Protein AF-A0A959PQY9-F1 (afdb_monomer_lite)

Sequence (84 aa):
MESFFVKSISIYKVRHLEDFDIEISASERKHLILTGKNGCGKTSVLEAINYQLNNKASQNLALKNFVENYLKSIRQKKSIQIGY

Secondary structure (DSSP, 8-state):
-------EEEEEEETTEEEEEEE--SSS--------STTSSHHHHHHHHHHHHHHHHHH-HHHHHHHHHHHHHHHHHTT-----

Structure (mmCIF, N/CA/C/O backbone):
data_AF-A0A959PQY9-F1
#
_entry.id   AF-A0A959PQY9-F1
#
loop_
_atom_site.group_PDB
_atom_site.id
_atom_site.type_symbol
_atom_site.label_atom_id
_atom_site.label_alt_id
_atom_site.label_comp_id
_atom_site.label_asym_id
_atom_site.label_entity_id
_atom_site.label_seq_id
_atom_site.pdbx_PDB_ins_code
_atom_site.Cartn_x
_atom_site.Cartn_y
_atom_site.Cartn_z
_atom_site.occupancy
_atom_site.B_iso_or_equiv
_atom_site.auth_seq_id
_atom_site.auth_comp_id
_atom_site.auth_asym_id
_atom_site.auth_atom_id
_atom_site.pdbx_PDB_model_num
ATOM 1 N N . MET A 1 1 ? -15.482 3.966 14.725 1.00 54.03 1 MET A N 1
ATOM 2 C CA . MET A 1 1 ? -14.343 4.621 14.044 1.00 54.03 1 MET A CA 1
ATOM 3 C C . MET A 1 1 ? -14.333 4.147 12.610 1.00 54.03 1 MET A C 1
ATOM 5 O O . MET A 1 1 ? -14.329 2.939 12.402 1.00 54.03 1 MET A O 1
ATOM 9 N N . GLU A 1 2 ? -14.352 5.060 11.643 1.00 64.25 2 GLU A N 1
ATOM 10 C CA . GLU A 1 2 ? -14.069 4.683 10.257 1.00 64.25 2 GLU A CA 1
ATOM 11 C C . GLU A 1 2 ? -12.666 4.077 10.173 1.00 64.25 2 GLU A C 1
ATOM 13 O O . GLU A 1 2 ? -11.710 4.561 10.781 1.00 64.25 2 GLU A O 1
ATOM 18 N N . SER A 1 3 ? -12.564 2.959 9.467 1.00 77.56 3 SER A N 1
ATOM 19 C CA . SER A 1 3 ? -11.349 2.166 9.372 1.00 77.56 3 SER A CA 1
ATOM 20 C C . SER A 1 3 ? -10.963 2.081 7.903 1.00 77.56 3 SER A C 1
ATOM 22 O O . SER A 1 3 ? -11.602 1.374 7.127 1.00 77.56 3 SER A O 1
ATOM 24 N N . PHE A 1 4 ? -9.893 2.778 7.531 1.00 88.94 4 PHE A N 1
ATOM 25 C CA . PHE A 1 4 ? -9.338 2.693 6.186 1.00 88.94 4 PHE A CA 1
ATOM 26 C C . PHE A 1 4 ? -8.490 1.423 6.041 1.00 88.94 4 PHE A C 1
ATOM 28 O O . PHE A 1 4 ? -7.793 1.015 6.980 1.00 88.94 4 PHE A O 1
ATOM 35 N N . PHE A 1 5 ? -8.572 0.781 4.876 1.00 91.50 5 PHE A N 1
ATOM 36 C CA . PHE A 1 5 ? -7.675 -0.290 4.444 1.00 91.50 5 PHE A CA 1
ATOM 37 C C . PHE A 1 5 ? -7.636 -0.369 2.915 1.00 91.50 5 PHE A C 1
ATOM 39 O O . PHE A 1 5 ? -8.543 0.109 2.233 1.00 91.50 5 PHE A O 1
ATOM 46 N N . VAL A 1 6 ? -6.561 -0.947 2.383 1.00 92.75 6 VAL A N 1
ATOM 47 C CA . VAL A 1 6 ? -6.373 -1.119 0.939 1.00 92.75 6 VAL A CA 1
ATOM 48 C C . VAL A 1 6 ? -7.112 -2.378 0.491 1.00 92.75 6 VAL A C 1
ATOM 50 O O . VAL A 1 6 ? -6.899 -3.443 1.066 1.00 92.75 6 VAL A O 1
ATOM 53 N N . LYS A 1 7 ? -7.972 -2.250 -0.525 1.00 94.81 7 LYS A N 1
ATOM 54 C CA . LYS A 1 7 ? -8.722 -3.376 -1.108 1.00 94.81 7 LYS A CA 1
ATOM 55 C C . LYS A 1 7 ? -7.995 -4.032 -2.276 1.00 94.81 7 LYS A C 1
ATOM 57 O O . LYS A 1 7 ? -8.009 -5.253 -2.404 1.00 94.81 7 LYS A O 1
ATOM 62 N N . SER A 1 8 ? -7.343 -3.214 -3.093 1.00 95.75 8 SER A N 1
ATOM 63 C CA . SER A 1 8 ? -6.537 -3.626 -4.237 1.00 95.75 8 SER A CA 1
ATOM 64 C C . SER A 1 8 ? -5.472 -2.573 -4.554 1.00 95.75 8 SER A C 1
ATOM 66 O O . SER A 1 8 ? -5.567 -1.421 -4.111 1.00 95.75 8 SER A O 1
ATOM 68 N N . ILE A 1 9 ? -4.448 -2.979 -5.301 1.00 95.25 9 ILE A N 1
ATOM 69 C CA . ILE A 1 9 ? -3.395 -2.116 -5.838 1.00 95.25 9 ILE A CA 1
ATOM 70 C C . ILE A 1 9 ? -3.281 -2.406 -7.329 1.00 95.25 9 ILE A C 1
ATOM 72 O O . ILE A 1 9 ? -2.913 -3.516 -7.695 1.00 95.25 9 ILE A O 1
ATOM 76 N N . SER A 1 10 ? -3.540 -1.399 -8.155 1.00 95.81 10 SER A N 1
ATOM 77 C CA . SER A 1 10 ? -3.329 -1.471 -9.601 1.00 95.81 10 SER A CA 1
ATOM 78 C C . SER A 1 10 ? -2.043 -0.749 -9.971 1.00 95.81 10 SER A C 1
ATOM 80 O O . SER A 1 10 ? -1.878 0.442 -9.682 1.00 95.81 10 SER A O 1
ATOM 82 N N . ILE A 1 11 ? -1.108 -1.481 -10.568 1.00 94.69 11 ILE A N 1
ATOM 83 C CA . ILE A 1 11 ? 0.193 -0.984 -11.005 1.00 94.69 11 ILE A CA 1
ATOM 84 C C . ILE A 1 11 ? 0.151 -0.831 -12.520 1.00 94.69 11 ILE A C 1
ATOM 86 O O . ILE A 1 11 ? 0.360 -1.796 -13.242 1.00 94.69 11 ILE A O 1
ATOM 90 N N . TYR A 1 12 ? -0.051 0.401 -12.988 1.00 94.25 12 TYR A N 1
ATOM 91 C CA . TYR A 1 12 ? 0.101 0.729 -14.408 1.00 94.25 12 TYR A CA 1
ATOM 92 C C . TYR A 1 12 ? 1.574 0.706 -14.812 1.00 94.25 12 TYR A C 1
ATOM 94 O O . TYR A 1 12 ? 1.957 -0.009 -15.721 1.00 94.25 12 TYR A O 1
ATOM 102 N N . LYS A 1 13 ? 2.436 1.444 -14.095 1.00 93.69 13 LYS A N 1
ATOM 103 C CA . LYS A 1 13 ? 3.885 1.435 -14.332 1.00 93.69 13 LYS A CA 1
ATOM 104 C C . LYS A 1 13 ? 4.679 1.777 -13.077 1.00 93.69 13 LYS A C 1
ATOM 106 O O . LYS A 1 13 ? 4.553 2.872 -12.532 1.00 93.69 13 LYS A O 1
ATOM 111 N N . VAL A 1 14 ? 5.553 0.868 -12.647 1.00 92.62 14 VAL A N 1
ATOM 112 C CA . VAL A 1 14 ? 6.580 1.094 -11.618 1.00 92.62 14 VAL A CA 1
ATOM 113 C C . VAL A 1 14 ? 7.869 0.397 -12.054 1.00 92.62 14 VAL A C 1
ATOM 115 O O . VAL A 1 14 ? 8.016 -0.819 -11.938 1.00 92.62 14 VAL A O 1
ATOM 118 N N . ARG A 1 15 ? 8.849 1.174 -12.532 1.00 90.12 15 ARG A N 1
ATOM 119 C CA . ARG A 1 15 ? 10.087 0.649 -13.140 1.00 90.12 15 ARG A CA 1
ATOM 120 C C . ARG A 1 15 ? 9.768 -0.326 -14.283 1.00 90.12 15 ARG A C 1
ATOM 122 O O . ARG A 1 15 ? 9.232 0.093 -15.300 1.00 90.12 15 ARG A O 1
ATOM 129 N N . HIS A 1 16 ? 10.110 -1.602 -14.123 1.00 88.94 16 HIS A N 1
ATOM 130 C CA . HIS A 1 16 ? 9.842 -2.659 -15.097 1.00 88.94 16 HIS A CA 1
ATOM 131 C C . HIS A 1 16 ? 8.514 -3.389 -14.842 1.00 88.94 16 HIS A C 1
ATOM 133 O O . HIS A 1 16 ? 8.114 -4.181 -15.683 1.00 88.94 16 HIS A O 1
ATOM 139 N N . LEU A 1 17 ? 7.844 -3.146 -13.707 1.00 90.06 17 LEU A N 1
ATOM 140 C CA . LEU A 1 17 ? 6.503 -3.668 -13.444 1.00 90.06 17 LEU A CA 1
ATOM 141 C C . LEU A 1 17 ? 5.484 -2.803 -14.184 1.00 90.06 17 LEU A C 1
ATOM 143 O O . LEU A 1 17 ? 5.517 -1.577 -14.059 1.00 90.06 17 LEU A O 1
ATOM 147 N N . GLU A 1 18 ? 4.604 -3.438 -14.941 1.00 94.12 18 GLU A N 1
ATOM 148 C CA . GLU A 1 18 ? 3.604 -2.794 -15.788 1.00 94.12 18 GLU A CA 1
ATOM 149 C C . GLU A 1 18 ? 2.354 -3.669 -15.839 1.00 94.12 18 GLU A C 1
ATOM 151 O O . GLU A 1 18 ? 2.476 -4.894 -15.787 1.00 94.12 18 GLU A O 1
ATOM 156 N N . ASP A 1 19 ? 1.190 -3.023 -15.870 1.00 95.06 19 ASP A N 1
ATOM 157 C CA . ASP A 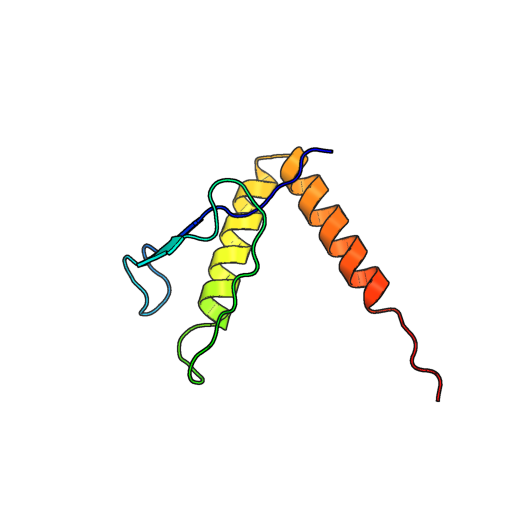1 19 ? -0.141 -3.633 -15.977 1.00 95.06 19 ASP A CA 1
ATOM 158 C C . ASP A 1 19 ? -0.363 -4.850 -15.063 1.00 95.06 19 ASP A C 1
ATOM 160 O O . ASP A 1 19 ? -0.719 -5.947 -15.497 1.00 95.06 19 ASP A O 1
ATOM 164 N N . PHE A 1 20 ? -0.133 -4.651 -13.764 1.00 92.00 20 PHE A N 1
ATOM 165 C CA . PHE A 1 20 ? -0.251 -5.697 -12.751 1.00 92.00 20 PHE A CA 1
ATOM 166 C C . PHE A 1 20 ? -1.181 -5.294 -11.605 1.00 92.00 20 PHE A C 1
ATOM 168 O O . PHE A 1 20 ? -0.997 -4.247 -10.982 1.00 92.00 20 PHE A O 1
ATOM 175 N N . ASP A 1 21 ? -2.126 -6.170 -11.269 1.00 94.56 21 ASP A N 1
ATOM 176 C CA . ASP A 1 21 ? -3.079 -5.975 -10.179 1.00 94.56 21 ASP A CA 1
ATOM 177 C C . ASP A 1 21 ? -2.790 -6.897 -8.989 1.00 94.56 21 ASP A C 1
ATOM 179 O O . ASP A 1 21 ? -2.524 -8.091 -9.131 1.00 94.56 21 ASP A O 1
ATOM 183 N N . ILE A 1 22 ? -2.883 -6.333 -7.785 1.00 94.12 22 ILE A N 1
ATOM 184 C CA . ILE A 1 22 ? -2.824 -7.061 -6.516 1.00 94.12 22 ILE A CA 1
ATOM 185 C C . ILE A 1 22 ? -4.160 -6.884 -5.810 1.00 94.12 22 ILE A C 1
ATOM 187 O O . ILE A 1 22 ? -4.428 -5.840 -5.207 1.00 94.12 22 ILE A O 1
ATOM 191 N N . GLU A 1 23 ? -4.989 -7.918 -5.835 1.00 95.31 23 GLU A N 1
ATOM 192 C CA 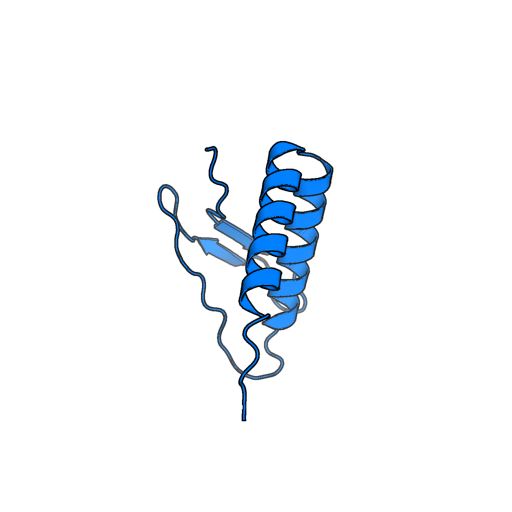. GLU A 1 23 ? -6.177 -7.988 -4.990 1.00 95.31 23 GLU A CA 1
ATOM 193 C C . GLU A 1 23 ? -5.775 -8.320 -3.549 1.00 95.31 23 GLU A C 1
ATOM 195 O O . GLU A 1 23 ? -5.028 -9.264 -3.294 1.00 95.31 23 GLU A O 1
ATOM 200 N N . ILE A 1 24 ? -6.260 -7.532 -2.587 1.00 95.06 24 ILE A N 1
ATOM 201 C CA . ILE A 1 24 ? -5.995 -7.757 -1.162 1.00 95.06 24 ILE A CA 1
ATOM 202 C C . ILE A 1 24 ? -7.232 -8.377 -0.522 1.00 95.06 24 ILE A C 1
ATOM 204 O O . ILE A 1 24 ? -7.168 -9.487 0.000 1.00 95.06 24 ILE A O 1
ATOM 208 N N . SER A 1 25 ? -8.354 -7.656 -0.529 1.00 94.19 25 SER A N 1
ATOM 209 C CA . SER A 1 25 ? -9.625 -8.107 0.043 1.00 94.19 25 SER A CA 1
ATOM 210 C C . SER A 1 25 ? -10.718 -7.056 -0.158 1.00 94.19 25 SER A C 1
ATOM 212 O O . SER A 1 25 ? -10.494 -5.864 0.053 1.00 94.19 25 SER A O 1
ATOM 214 N N . ALA A 1 26 ? -11.930 -7.488 -0.507 1.00 89.56 26 ALA A N 1
ATOM 215 C CA . ALA A 1 26 ? -13.064 -6.586 -0.706 1.00 89.56 26 ALA A CA 1
ATOM 216 C C . ALA A 1 26 ? -13.702 -6.093 0.610 1.00 89.56 26 ALA A C 1
ATOM 218 O O . ALA A 1 26 ? -14.240 -4.977 0.650 1.00 89.56 26 ALA A O 1
ATOM 219 N N . SER A 1 27 ? -13.649 -6.912 1.668 1.00 89.50 27 SER A N 1
ATOM 220 C CA . SER A 1 27 ? -14.471 -6.769 2.882 1.00 89.50 27 SER A CA 1
ATOM 221 C C . SER A 1 27 ? -13.680 -6.758 4.192 1.00 89.50 27 SER A C 1
ATOM 223 O O . SER A 1 27 ? -14.089 -6.088 5.137 1.00 89.50 27 SER A O 1
ATOM 225 N N . GLU A 1 28 ? -12.543 -7.449 4.256 1.00 91.81 28 GLU A N 1
ATOM 226 C CA . GLU A 1 28 ? -11.737 -7.592 5.476 1.00 91.81 28 GLU A CA 1
ATOM 227 C C . GLU A 1 28 ? -10.307 -7.062 5.319 1.00 91.81 28 GLU A C 1
ATOM 229 O O . GLU A 1 28 ? -9.764 -6.989 4.218 1.00 91.81 28 GLU A O 1
ATOM 234 N N . ARG A 1 29 ? -9.661 -6.715 6.433 1.00 91.69 29 ARG A N 1
ATOM 235 C CA . ARG A 1 29 ? -8.258 -6.286 6.438 1.00 91.69 29 ARG A CA 1
ATOM 236 C C . ARG A 1 29 ? -7.331 -7.490 6.271 1.00 91.69 29 ARG A C 1
ATOM 238 O O . ARG A 1 29 ? -7.420 -8.431 7.051 1.00 91.69 29 ARG A O 1
ATOM 245 N N . LYS A 1 30 ? -6.387 -7.415 5.327 1.00 94.12 30 LYS A N 1
ATOM 246 C CA . LYS A 1 30 ? -5.334 -8.428 5.139 1.00 94.12 30 LYS A CA 1
ATOM 247 C C . LYS A 1 30 ? -3.944 -7.810 5.074 1.00 94.12 30 LYS A C 1
ATOM 249 O O . LYS A 1 30 ? -3.781 -6.637 4.738 1.00 94.12 30 LYS A O 1
ATOM 254 N N . HIS A 1 31 ? -2.942 -8.623 5.398 1.00 92.56 31 HIS A N 1
ATOM 255 C CA . HIS A 1 31 ? -1.538 -8.277 5.214 1.00 92.56 31 HIS A CA 1
ATOM 256 C C . HIS A 1 31 ? -1.093 -8.612 3.788 1.00 92.56 31 HIS A C 1
ATOM 258 O O . HIS A 1 31 ? -1.362 -9.703 3.294 1.00 92.56 31 HIS A O 1
ATOM 264 N N . LEU A 1 32 ? -0.373 -7.684 3.156 1.00 92.81 32 LEU A N 1
ATOM 265 C CA . LEU A 1 32 ? 0.346 -7.917 1.906 1.00 92.81 32 LEU A CA 1
ATOM 266 C C . LEU A 1 32 ? 1.834 -8.099 2.219 1.00 92.81 32 LEU A C 1
ATOM 268 O O . LEU A 1 32 ? 2.434 -7.247 2.875 1.00 92.81 32 LEU A O 1
ATOM 272 N N . ILE A 1 33 ? 2.432 -9.187 1.734 1.00 94.81 33 ILE A N 1
ATOM 273 C CA . ILE A 1 33 ? 3.866 -9.465 1.875 1.00 94.81 33 ILE A CA 1
ATOM 274 C C . ILE A 1 33 ? 4.529 -9.294 0.507 1.00 94.81 33 ILE A C 1
ATOM 276 O O . ILE A 1 33 ? 4.207 -10.010 -0.436 1.00 94.81 33 ILE A O 1
ATOM 280 N N . LEU A 1 34 ? 5.479 -8.362 0.404 1.00 92.56 34 LEU A N 1
ATOM 281 C CA . LEU A 1 34 ? 6.299 -8.176 -0.795 1.00 92.56 34 LEU A CA 1
ATOM 282 C C . LEU A 1 34 ? 7.626 -8.920 -0.628 1.00 92.56 34 LEU A C 1
ATOM 284 O O . LEU A 1 34 ? 8.469 -8.529 0.179 1.00 92.56 34 LEU A O 1
ATOM 288 N N . THR A 1 35 ? 7.825 -9.977 -1.412 1.00 95.19 35 THR A N 1
ATOM 289 C CA . THR A 1 35 ? 9.052 -10.787 -1.419 1.00 95.19 35 THR A CA 1
ATOM 290 C C . THR A 1 35 ? 9.654 -10.873 -2.824 1.00 95.19 35 THR A C 1
ATOM 292 O O . THR A 1 35 ? 9.059 -10.421 -3.798 1.00 95.19 35 THR A O 1
ATOM 295 N N . GLY A 1 36 ? 10.879 -11.385 -2.927 1.00 94.06 36 GLY A N 1
ATOM 296 C CA . GLY A 1 36 ? 11.603 -11.542 -4.186 1.00 94.06 36 GLY A CA 1
ATOM 297 C C . GLY A 1 36 ? 13.089 -11.226 -4.057 1.00 94.06 36 GLY A C 1
ATOM 298 O O . GLY A 1 36 ? 13.561 -10.769 -3.013 1.00 94.06 36 GLY A O 1
ATOM 299 N N . LYS A 1 37 ? 13.828 -11.434 -5.147 1.00 96.44 37 LYS A N 1
ATOM 300 C CA . LYS A 1 37 ? 15.280 -11.206 -5.237 1.00 96.44 37 LYS A CA 1
ATOM 301 C C . LYS A 1 37 ? 15.642 -9.740 -4.952 1.00 96.44 37 LYS A C 1
ATOM 303 O O . LYS A 1 37 ? 14.806 -8.839 -5.053 1.00 96.44 37 LYS A O 1
ATOM 308 N N . ASN A 1 38 ? 16.894 -9.459 -4.607 1.00 95.88 38 ASN A N 1
ATOM 309 C CA . ASN A 1 38 ? 17.364 -8.070 -4.541 1.00 95.88 38 ASN A CA 1
ATOM 310 C C . ASN A 1 38 ? 17.250 -7.401 -5.921 1.00 95.88 38 ASN A C 1
ATOM 312 O O . ASN A 1 38 ? 17.314 -8.071 -6.948 1.00 95.88 38 ASN A O 1
ATOM 316 N N . GLY A 1 39 ? 16.996 -6.091 -5.947 1.00 92.75 39 GLY A N 1
ATOM 317 C CA . GLY A 1 39 ? 16.817 -5.341 -7.197 1.00 92.75 39 GLY A CA 1
ATOM 318 C C . GLY A 1 39 ? 15.480 -5.553 -7.927 1.00 92.75 39 GLY A C 1
ATOM 319 O O . GLY A 1 39 ? 15.185 -4.797 -8.845 1.00 92.75 39 GLY A O 1
ATOM 320 N N . CYS A 1 40 ? 14.614 -6.480 -7.495 1.00 92.06 40 CYS A N 1
ATOM 321 C CA . CYS A 1 40 ? 13.348 -6.786 -8.187 1.00 92.06 40 CYS A CA 1
ATOM 322 C C . CYS A 1 40 ? 12.230 -5.734 -8.016 1.00 92.06 40 CYS A C 1
ATOM 324 O O . CYS A 1 40 ? 11.099 -5.973 -8.414 1.00 92.06 40 CYS A O 1
ATOM 326 N N . GLY A 1 41 ? 12.509 -4.588 -7.384 1.00 92.25 41 GLY A N 1
ATOM 327 C CA . GLY A 1 41 ? 11.552 -3.476 -7.293 1.00 92.25 41 GLY A CA 1
ATOM 328 C C . GLY A 1 41 ? 10.685 -3.400 -6.030 1.00 92.25 41 GLY A C 1
ATOM 329 O O . GLY A 1 41 ? 9.845 -2.511 -5.959 1.00 92.25 41 GLY A O 1
ATOM 330 N N . LYS A 1 42 ? 10.905 -4.236 -5.000 1.00 95.88 42 LYS A N 1
ATOM 331 C CA . LYS A 1 42 ? 10.128 -4.194 -3.733 1.00 95.88 42 LYS A CA 1
ATOM 332 C C . LYS A 1 42 ? 10.026 -2.789 -3.121 1.00 95.88 42 LYS A C 1
ATOM 334 O O . LYS A 1 42 ? 8.928 -2.302 -2.874 1.00 95.88 42 LYS A O 1
ATOM 339 N N . THR A 1 43 ? 11.165 -2.122 -2.912 1.00 96.06 43 THR A N 1
ATOM 340 C CA . THR A 1 43 ? 11.210 -0.757 -2.355 1.00 96.06 43 THR A CA 1
ATOM 341 C C . THR A 1 43 ? 10.482 0.245 -3.245 1.00 96.06 43 THR A C 1
ATOM 343 O O . THR A 1 43 ? 9.799 1.125 -2.749 1.00 96.06 43 THR A O 1
ATOM 346 N N . SER A 1 44 ? 10.552 0.073 -4.561 1.00 95.38 44 SER A N 1
ATOM 347 C CA . SER A 1 44 ? 9.937 0.982 -5.536 1.00 95.38 44 SER A CA 1
ATOM 348 C C . SER A 1 44 ? 8.427 0.877 -5.559 1.00 95.38 44 SER A C 1
ATOM 350 O O . SER A 1 44 ? 7.740 1.886 -5.667 1.00 95.38 44 SER A O 1
ATOM 352 N N . VAL A 1 45 ? 7.906 -0.342 -5.417 1.00 94.62 45 VAL A N 1
ATOM 353 C CA . VAL A 1 45 ? 6.473 -0.562 -5.226 1.00 94.62 45 VAL A CA 1
ATOM 354 C C . VAL A 1 45 ? 6.017 0.107 -3.927 1.00 94.62 45 VAL A C 1
ATOM 356 O O . VAL A 1 45 ? 5.019 0.820 -3.935 1.00 94.62 45 VAL A O 1
ATOM 359 N N . LEU A 1 46 ? 6.773 -0.034 -2.830 1.00 95.50 46 LEU A N 1
ATOM 360 C CA . LEU A 1 46 ? 6.461 0.647 -1.565 1.00 95.50 46 LEU A CA 1
ATOM 361 C C . LEU A 1 46 ? 6.499 2.180 -1.684 1.00 95.50 46 LEU A C 1
ATOM 363 O O . LEU A 1 46 ? 5.610 2.849 -1.160 1.00 95.50 46 LEU A O 1
ATOM 367 N N . GLU A 1 47 ? 7.485 2.740 -2.385 1.00 96.31 47 GLU A N 1
ATOM 368 C CA . GLU A 1 47 ? 7.591 4.181 -2.653 1.00 96.31 47 GLU A CA 1
ATOM 369 C C . GLU A 1 47 ? 6.393 4.692 -3.464 1.00 96.31 47 GLU A C 1
ATOM 371 O O . GLU A 1 47 ? 5.792 5.704 -3.098 1.00 96.31 47 GLU A O 1
ATOM 376 N N . ALA A 1 48 ? 5.996 3.966 -4.514 1.00 95.38 48 ALA A N 1
ATOM 377 C CA . ALA A 1 48 ? 4.835 4.305 -5.332 1.00 95.38 48 ALA A CA 1
ATOM 378 C C . ALA A 1 48 ? 3.526 4.251 -4.525 1.00 95.38 48 ALA A C 1
ATOM 380 O O . ALA A 1 48 ? 2.712 5.174 -4.607 1.00 95.38 48 ALA A O 1
ATOM 381 N N . ILE A 1 49 ? 3.341 3.219 -3.692 1.00 94.38 49 ILE A N 1
ATOM 382 C CA . ILE A 1 49 ? 2.191 3.117 -2.779 1.00 94.38 49 ILE A CA 1
ATOM 383 C C . ILE A 1 49 ? 2.173 4.306 -1.812 1.00 94.38 49 ILE A C 1
ATOM 385 O O . ILE A 1 49 ? 1.135 4.945 -1.646 1.00 94.38 49 ILE A O 1
ATOM 389 N N . ASN A 1 50 ? 3.313 4.637 -1.199 1.00 94.25 50 ASN A N 1
ATOM 390 C CA . ASN A 1 50 ? 3.418 5.762 -0.272 1.00 94.25 50 ASN A CA 1
ATOM 391 C C . ASN A 1 5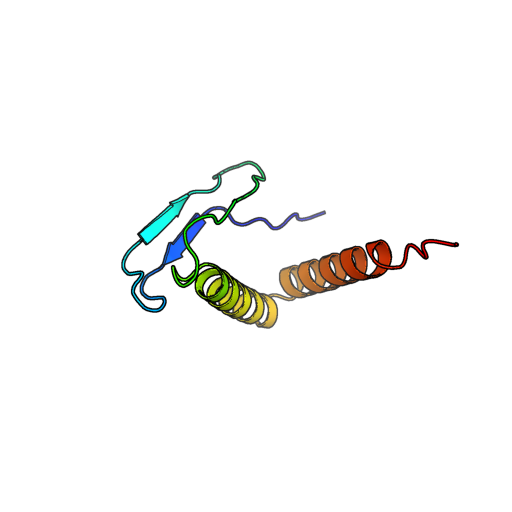0 ? 3.061 7.094 -0.951 1.00 94.25 50 ASN A C 1
ATOM 393 O O . ASN A 1 50 ? 2.287 7.877 -0.403 1.00 94.25 50 ASN A O 1
ATOM 397 N N . TYR A 1 51 ? 3.570 7.336 -2.161 1.00 94.75 51 TYR A N 1
ATOM 398 C CA . TYR A 1 51 ? 3.231 8.523 -2.947 1.00 94.75 51 TYR A CA 1
ATOM 399 C C . TYR A 1 51 ? 1.717 8.634 -3.191 1.00 94.75 51 TYR A C 1
ATOM 401 O O . TYR A 1 51 ? 1.111 9.666 -2.897 1.00 94.75 51 TYR A O 1
ATOM 409 N N . GLN A 1 52 ? 1.077 7.548 -3.634 1.00 93.38 52 GLN A N 1
ATOM 410 C CA . GLN A 1 52 ? -0.367 7.526 -3.890 1.00 93.38 52 GLN A CA 1
ATOM 411 C C . GLN A 1 52 ? -1.203 7.740 -2.621 1.00 93.38 52 GLN A C 1
ATOM 413 O O . GLN A 1 52 ? -2.188 8.482 -2.646 1.00 93.38 52 GLN A O 1
ATOM 418 N N . LEU A 1 53 ? -0.816 7.129 -1.497 1.00 92.25 53 LEU A N 1
ATOM 419 C CA . LEU A 1 53 ? -1.508 7.319 -0.220 1.00 92.25 53 LEU A CA 1
ATOM 420 C C . LEU A 1 53 ? -1.404 8.766 0.276 1.00 92.25 53 LEU A C 1
ATOM 422 O O . LEU A 1 53 ? -2.412 9.318 0.714 1.00 92.25 53 LEU A O 1
ATOM 426 N N . ASN A 1 54 ? -0.234 9.401 0.158 1.00 92.38 54 ASN A N 1
ATOM 427 C CA . ASN A 1 54 ? -0.045 10.799 0.559 1.00 92.38 54 ASN A CA 1
ATOM 428 C C . ASN A 1 54 ? -0.841 11.771 -0.320 1.00 92.38 54 ASN A C 1
ATOM 430 O O . ASN A 1 54 ? -1.436 12.719 0.199 1.00 92.38 54 ASN A O 1
ATOM 434 N N . ASN A 1 55 ? -0.928 11.511 -1.627 1.00 94.62 55 ASN A N 1
ATOM 435 C CA . ASN A 1 55 ? -1.769 12.298 -2.530 1.00 94.62 55 ASN A CA 1
ATOM 436 C C . ASN A 1 55 ? -3.251 12.197 -2.148 1.00 94.62 55 ASN A C 1
ATOM 438 O O . ASN A 1 55 ? -3.925 13.219 -2.023 1.00 94.62 55 ASN A O 1
ATOM 442 N N . LYS A 1 56 ? -3.752 10.980 -1.889 1.00 92.69 56 LYS A N 1
ATOM 443 C CA . LYS A 1 56 ? -5.141 10.770 -1.446 1.00 92.69 56 LYS A CA 1
ATOM 444 C C . LYS A 1 56 ? -5.415 11.398 -0.080 1.00 92.69 56 LYS A C 1
ATOM 446 O O . LYS A 1 56 ? -6.456 12.019 0.106 1.00 92.69 56 LYS A O 1
ATOM 451 N N . ALA A 1 57 ? -4.488 11.262 0.867 1.00 92.94 57 ALA A N 1
ATOM 452 C CA . ALA A 1 57 ? -4.609 11.855 2.196 1.00 92.94 57 ALA A CA 1
ATOM 453 C C . ALA A 1 57 ? -4.638 13.388 2.135 1.00 92.94 57 ALA A C 1
ATOM 455 O O . ALA A 1 57 ? -5.440 14.013 2.820 1.00 92.94 57 ALA A O 1
ATOM 456 N N . SER A 1 58 ? -3.837 14.003 1.262 1.00 93.12 58 SER A N 1
ATOM 457 C CA . SER A 1 58 ? -3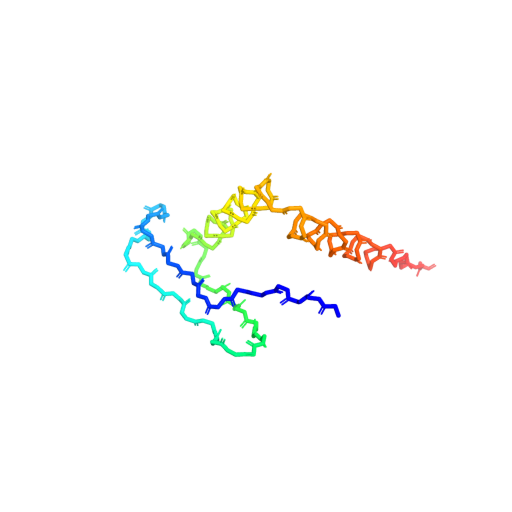.835 15.461 1.066 1.00 93.12 58 SER A CA 1
ATOM 458 C C . SER A 1 58 ? -5.195 16.012 0.622 1.00 93.12 58 SER A C 1
ATOM 460 O O . SER A 1 58 ? -5.499 17.170 0.890 1.00 93.12 58 SER A O 1
ATOM 462 N N . GLN A 1 59 ? -6.024 15.182 -0.014 1.00 94.81 59 GLN A N 1
ATOM 463 C CA . GLN A 1 59 ? -7.356 15.544 -0.506 1.00 94.81 59 GLN A CA 1
ATOM 464 C C . GLN A 1 59 ? -8.495 15.092 0.426 1.00 94.81 59 GLN A C 1
ATOM 466 O O . GLN A 1 59 ? -9.649 15.445 0.198 1.00 94.81 59 GLN A O 1
ATOM 471 N N . ASN A 1 60 ? -8.206 14.307 1.471 1.00 94.56 60 ASN A N 1
ATOM 472 C CA . ASN A 1 60 ? -9.216 13.733 2.358 1.00 94.56 60 ASN A CA 1
ATOM 473 C C . ASN A 1 60 ? -8.786 13.853 3.827 1.00 94.56 60 ASN A C 1
ATOM 475 O O . ASN A 1 60 ? -7.921 13.114 4.300 1.00 94.56 60 ASN A O 1
ATOM 479 N N . LEU A 1 61 ? -9.434 14.760 4.566 1.00 93.81 61 LEU A N 1
ATOM 480 C CA . LEU A 1 61 ? -9.102 15.061 5.962 1.00 93.81 61 LEU A CA 1
ATOM 481 C C . LEU A 1 61 ? -9.232 13.842 6.890 1.00 93.81 61 LEU A C 1
ATOM 483 O O . LEU A 1 61 ? -8.386 13.644 7.761 1.00 93.81 61 LEU A O 1
ATOM 487 N N . ALA A 1 62 ? -10.253 13.002 6.697 1.00 93.44 62 ALA A N 1
ATOM 488 C CA . ALA A 1 62 ? -10.439 11.799 7.508 1.00 93.44 62 ALA A CA 1
ATOM 489 C C . ALA A 1 62 ? -9.291 10.800 7.293 1.00 93.44 62 ALA A C 1
ATOM 491 O O . ALA A 1 62 ? -8.721 10.283 8.258 1.00 93.44 62 ALA A O 1
ATOM 492 N N . LEU A 1 63 ? -8.890 10.589 6.034 1.00 92.06 63 LEU A N 1
ATOM 493 C CA . LEU A 1 63 ? -7.750 9.743 5.688 1.00 92.06 63 LEU A CA 1
ATOM 494 C C . LEU A 1 63 ? -6.430 10.332 6.201 1.00 92.06 63 LEU A C 1
ATOM 496 O O . LEU A 1 63 ? -5.604 9.594 6.736 1.00 92.06 63 LEU A O 1
ATOM 500 N N . LYS A 1 64 ? -6.240 11.652 6.092 1.00 93.56 64 LYS A N 1
ATOM 501 C CA . LYS A 1 64 ? -5.069 12.350 6.638 1.00 93.56 64 LYS A CA 1
ATOM 502 C C . LYS A 1 64 ? -4.923 12.107 8.138 1.00 93.56 64 LYS A C 1
ATOM 504 O O . LYS A 1 64 ? -3.888 11.609 8.576 1.00 93.56 64 LYS A O 1
ATOM 509 N N . ASN A 1 65 ? -5.986 12.356 8.900 1.00 93.44 65 ASN A N 1
ATOM 510 C CA . ASN A 1 65 ? -6.000 12.142 10.346 1.00 93.44 65 ASN A CA 1
ATOM 511 C C . ASN A 1 65 ? -5.742 10.669 10.702 1.00 93.44 65 ASN A C 1
ATOM 513 O O . ASN A 1 65 ? -5.020 10.373 11.655 1.00 93.44 65 ASN A O 1
ATOM 517 N N . PHE A 1 66 ? -6.300 9.729 9.932 1.00 91.69 66 PHE A N 1
ATOM 518 C CA . PHE A 1 66 ? -6.039 8.301 10.112 1.00 91.69 66 PHE A CA 1
ATOM 519 C C . PHE A 1 66 ? -4.551 7.961 9.935 1.00 91.69 66 PHE A C 1
ATOM 521 O O . PHE A 1 66 ? -3.970 7.300 10.799 1.00 91.69 66 PHE A O 1
ATOM 528 N N . VAL A 1 67 ? -3.922 8.431 8.851 1.00 90.44 67 VAL A N 1
ATOM 529 C CA . VAL A 1 67 ? -2.498 8.187 8.565 1.00 90.44 67 VAL A CA 1
ATOM 530 C C . VAL A 1 67 ? -1.608 8.808 9.643 1.00 90.44 67 VAL A C 1
ATOM 532 O O . VAL A 1 67 ? -0.720 8.131 10.162 1.00 90.44 67 VAL A O 1
ATOM 535 N N . GLU A 1 68 ? -1.863 10.055 10.037 1.00 91.75 68 GLU A N 1
ATOM 536 C CA . GLU A 1 68 ? -1.090 10.746 11.077 1.00 91.75 68 GLU A CA 1
ATOM 537 C C . GLU A 1 68 ? -1.168 10.023 12.429 1.00 91.75 68 GLU A C 1
ATOM 539 O O . GLU A 1 68 ? -0.138 9.761 13.061 1.00 91.75 68 GLU A O 1
ATOM 544 N N . ASN A 1 69 ? -2.370 9.612 12.844 1.00 91.56 69 ASN A N 1
ATOM 545 C CA . ASN A 1 69 ? -2.570 8.847 14.075 1.00 91.56 69 ASN A CA 1
ATOM 546 C C . ASN A 1 69 ? -1.874 7.481 14.021 1.00 91.56 69 ASN A C 1
ATOM 548 O O . ASN A 1 69 ? -1.217 7.074 14.986 1.00 91.56 69 ASN A O 1
ATOM 552 N N . TYR A 1 70 ? -1.961 6.786 12.884 1.00 88.69 70 TYR A N 1
ATOM 553 C CA . TYR A 1 70 ? -1.279 5.512 12.686 1.00 88.69 70 TYR A CA 1
ATOM 554 C C . TYR A 1 70 ? 0.246 5.665 12.787 1.00 88.69 70 TYR A C 1
ATOM 556 O O . TYR A 1 70 ? 0.889 4.936 13.548 1.00 88.69 70 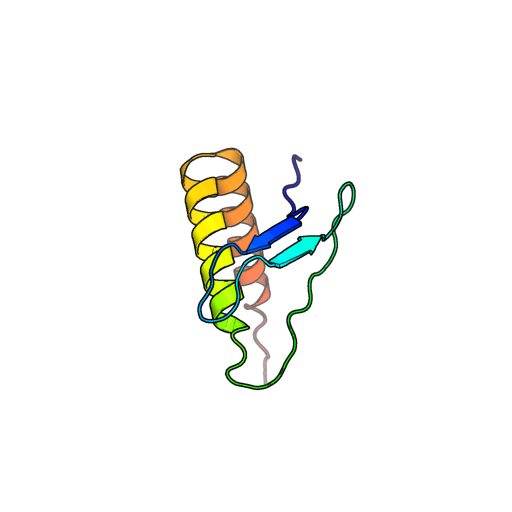TYR A O 1
ATOM 564 N N . LEU A 1 71 ? 0.834 6.664 12.121 1.00 88.94 71 LEU A N 1
ATOM 565 C CA . LEU A 1 71 ? 2.270 6.953 12.202 1.00 88.94 71 LEU A CA 1
ATOM 566 C C . LEU A 1 71 ? 2.712 7.310 13.626 1.00 88.94 71 LEU A C 1
ATOM 568 O O . LEU A 1 71 ? 3.748 6.825 14.092 1.00 88.94 71 LEU A O 1
ATOM 572 N N . LYS A 1 72 ? 1.914 8.104 14.350 1.00 91.69 72 LYS A N 1
ATOM 573 C CA . LYS A 1 72 ? 2.166 8.430 15.761 1.00 91.69 72 LYS A CA 1
ATOM 574 C C . LYS A 1 72 ? 2.181 7.167 16.630 1.00 91.69 72 LYS A C 1
ATOM 576 O O . LYS A 1 72 ? 3.018 7.061 17.527 1.00 91.69 72 LYS A O 1
ATOM 581 N N . SER A 1 73 ? 1.301 6.201 16.358 1.00 89.25 73 SER A N 1
ATOM 582 C CA . SER A 1 73 ? 1.254 4.922 17.083 1.00 89.25 73 SER A CA 1
ATOM 583 C C . SER A 1 73 ? 2.494 4.053 16.833 1.00 89.25 73 SER A C 1
ATOM 585 O O . SER A 1 73 ? 3.023 3.455 17.769 1.00 89.25 73 SER A O 1
ATOM 587 N N . ILE A 1 74 ? 3.016 4.028 15.600 1.00 87.19 74 ILE A N 1
ATOM 588 C CA . ILE A 1 74 ? 4.236 3.278 15.260 1.00 87.19 74 ILE A CA 1
ATOM 589 C C . ILE A 1 74 ? 5.457 3.894 15.946 1.00 87.19 74 ILE A C 1
ATOM 591 O O . ILE A 1 74 ? 6.299 3.167 16.470 1.00 87.19 74 ILE A O 1
ATOM 595 N N . ARG A 1 75 ? 5.557 5.230 15.963 1.00 88.56 75 ARG A N 1
ATOM 596 C CA . ARG A 1 75 ? 6.672 5.938 16.613 1.00 88.56 75 ARG A CA 1
ATOM 597 C C . ARG A 1 75 ? 6.729 5.650 18.112 1.00 88.56 75 ARG A C 1
ATOM 599 O O . ARG A 1 75 ? 7.800 5.337 18.607 1.00 88.56 75 ARG A O 1
ATOM 606 N N . GLN A 1 76 ? 5.585 5.667 18.797 1.00 82.88 76 GLN A N 1
ATOM 607 C CA . GLN A 1 76 ? 5.503 5.340 20.227 1.00 82.88 76 GLN A CA 1
ATOM 608 C C . GLN A 1 76 ? 5.912 3.892 20.535 1.00 82.88 76 GLN A C 1
ATOM 610 O O . GLN A 1 76 ? 6.553 3.641 21.548 1.00 82.88 76 GLN A O 1
ATOM 615 N N . LYS A 1 77 ? 5.604 2.937 19.646 1.00 75.75 77 LYS A N 1
ATOM 616 C CA . LYS A 1 77 ? 6.027 1.533 19.802 1.00 75.75 77 LYS A CA 1
ATOM 617 C C . LYS A 1 77 ? 7.539 1.327 19.651 1.00 75.75 77 LYS A C 1
ATOM 619 O O . LYS A 1 77 ? 8.060 0.348 20.170 1.00 75.75 77 LYS A O 1
ATOM 624 N N . LYS A 1 78 ? 8.247 2.224 18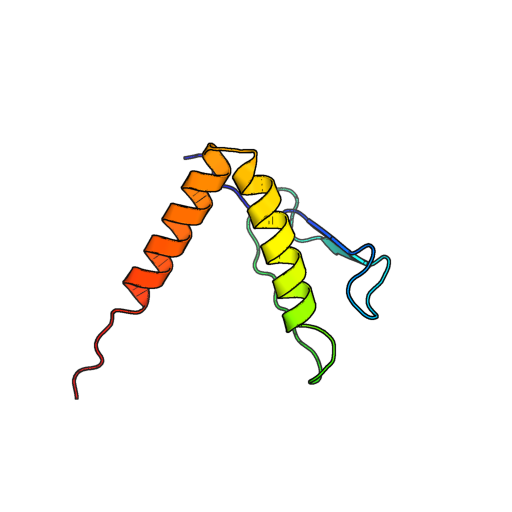.954 1.00 66.31 78 LYS A N 1
ATOM 625 C CA . LYS A 1 78 ? 9.714 2.169 18.811 1.00 66.31 78 LYS A CA 1
ATOM 626 C C . LYS A 1 78 ? 10.471 2.718 20.026 1.00 66.31 78 LYS A C 1
ATOM 628 O O . LYS A 1 78 ? 11.672 2.502 20.110 1.00 66.31 78 LYS A O 1
ATOM 633 N N . SER A 1 79 ? 9.794 3.380 20.965 1.00 60.72 79 SER A N 1
ATOM 634 C CA . SER A 1 79 ? 10.393 3.970 22.171 1.00 60.72 79 SER A CA 1
ATOM 635 C C . SER A 1 79 ? 10.702 2.962 23.287 1.00 60.72 79 SER A C 1
ATOM 637 O O . SER A 1 79 ? 10.970 3.377 24.412 1.00 60.72 79 SER A O 1
ATOM 639 N N . ILE A 1 80 ? 10.637 1.652 23.023 1.00 61.03 80 ILE A N 1
ATOM 640 C CA . ILE A 1 80 ? 11.025 0.636 24.005 1.00 61.03 80 ILE A CA 1
ATOM 641 C C . ILE A 1 80 ? 12.550 0.692 24.142 1.00 61.03 80 ILE A C 1
ATOM 643 O O . ILE A 1 80 ? 13.288 0.180 23.303 1.00 61.03 80 ILE A O 1
ATOM 647 N N . GLN A 1 81 ? 13.007 1.374 25.190 1.00 60.25 81 GLN A N 1
ATOM 648 C CA . GLN A 1 81 ? 14.391 1.368 25.641 1.00 60.25 81 GLN A CA 1
ATOM 649 C C . GLN A 1 81 ? 14.717 -0.061 26.088 1.00 60.25 81 GLN A C 1
ATOM 651 O O . GLN A 1 81 ? 14.202 -0.540 27.096 1.00 60.25 81 GLN A O 1
ATOM 656 N N . ILE A 1 82 ? 15.540 -0.764 25.315 1.00 61.81 82 ILE A N 1
ATOM 657 C CA . ILE A 1 82 ? 16.224 -1.960 25.804 1.00 61.81 82 ILE A CA 1
ATOM 658 C C . ILE A 1 82 ? 17.251 -1.466 26.823 1.00 61.81 82 ILE A C 1
ATOM 660 O O . ILE A 1 82 ? 18.281 -0.908 26.448 1.00 61.81 82 ILE A O 1
ATOM 664 N N . GLY A 1 83 ? 16.903 -1.561 28.107 1.00 60.84 83 GLY A N 1
ATOM 665 C CA . GLY A 1 83 ? 17.862 -1.396 29.193 1.00 60.84 83 GLY A CA 1
ATOM 666 C C . GLY A 1 83 ? 18.872 -2.537 29.130 1.00 60.84 83 GLY A C 1
ATOM 667 O O . GLY A 1 83 ? 18.464 -3.695 29.024 1.00 60.84 83 GLY A O 1
ATOM 668 N N . TYR A 1 84 ? 20.157 -2.189 29.127 1.00 49.06 84 TYR A N 1
ATOM 669 C CA . TYR A 1 84 ? 21.239 -3.128 29.418 1.00 49.06 84 TYR A CA 1
ATOM 670 C C . TYR A 1 84 ? 21.356 -3.318 30.927 1.00 49.06 84 TYR A C 1
ATOM 672 O O . TYR A 1 84 ? 21.156 -2.311 31.648 1.00 49.06 84 TYR A O 1
#

pLDDT: mean 88.99, std 10.78, range [49.06, 96.44]

Radius of gyration: 15.62 Å; chains: 1; bounding box: 36×27×45 Å

Foldseek 3Di:
DDDDADQKDADCDFPPDHGDIDGAHDPDHDDDDDDDDPPPCSVRVVVVVVVVQVVVLVVPVVSVVVVVVVVVVVVVVVPPDPDD